Protein AF-A0A1D8RS08-F1 (afdb_monomer)

Nearest PDB structures (foldseek):
  7mwb-assembly2_C  TM=5.702E-01  e=9.094E-01  Homo sapiens
  3rjo-assembly1_A  TM=5.296E-01  e=1.070E+00  Homo sapiens
  7ryu-assembly1_L  TM=4.137E-01  e=1.842E+00  Macaca mulatta
  5g56-assembly1_A  TM=3.154E-01  e=1.404E+00  Acetivibrio thermocellus
  8d3a-assembly1_L  TM=3.416E-01  e=1.842E+00  Homo sapiens

Mean predicted aligned error: 8.47 Å

Radius of gyration: 20.29 Å; Cα contacts (8 Å, |Δi|>4): 216; chains: 1; bounding box: 72×43×37 Å

Foldseek 3Di:
DDDDDDDDDDPPDDDPPDQDPQKDWPAADCQFFVDWTHHDQKIWTAGAPVCQQFKKWKWFAQDDVDHTDADPVRDRTDIDGDRDDHPDTDDIDGDPGQWMFIDGPNHTRTIIGGD

Structure (mmCIF, N/CA/C/O backbone):
data_AF-A0A1D8RS08-F1
#
_entry.id   AF-A0A1D8RS08-F1
#
loop_
_atom_site.group_PDB
_atom_site.id
_atom_site.type_symbol
_atom_site.label_atom_id
_atom_site.label_alt_id
_atom_site.label_comp_id
_atom_site.label_asym_id
_atom_site.label_entity_id
_atom_site.label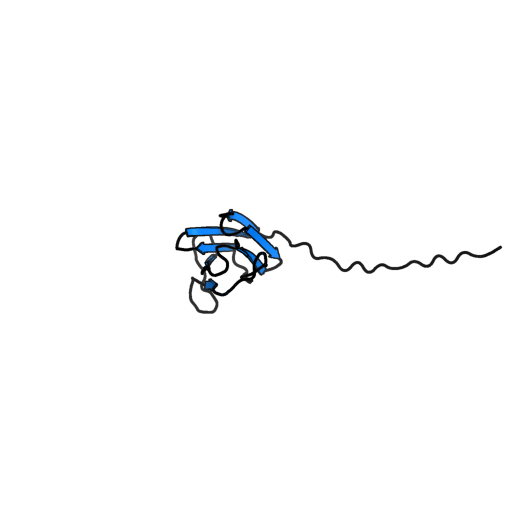_seq_id
_atom_site.pdbx_PDB_ins_code
_atom_site.Cartn_x
_atom_site.Cartn_y
_atom_site.Cartn_z
_atom_site.occupancy
_atom_site.B_iso_or_equiv
_atom_site.auth_seq_id
_atom_site.auth_comp_id
_atom_site.auth_asym_id
_atom_site.auth_atom_id
_atom_site.pdbx_PDB_model_num
ATOM 1 N N . MET A 1 1 ? 57.828 32.946 23.304 1.00 41.88 1 MET A N 1
ATOM 2 C CA . MET A 1 1 ? 57.372 31.770 22.524 1.00 41.88 1 MET A CA 1
ATOM 3 C C . MET A 1 1 ? 55.850 31.795 22.462 1.00 41.88 1 MET A C 1
ATOM 5 O O . MET A 1 1 ? 55.238 32.346 23.364 1.00 41.88 1 MET A O 1
ATOM 9 N N . LYS A 1 2 ? 55.290 31.354 21.333 1.00 39.56 2 LYS A N 1
ATOM 10 C CA . LYS A 1 2 ? 53.987 31.737 20.758 1.00 39.56 2 LYS A CA 1
ATOM 11 C C . LYS A 1 2 ? 52.776 31.180 21.528 1.00 39.56 2 LYS A C 1
ATOM 13 O O . LYS A 1 2 ? 52.777 30.010 21.890 1.00 39.56 2 LYS A O 1
ATOM 18 N N . ALA A 1 3 ? 51.744 32.009 21.708 1.00 48.22 3 ALA A N 1
ATOM 19 C CA . ALA A 1 3 ? 50.430 31.599 22.199 1.00 48.22 3 ALA A CA 1
ATOM 20 C C . ALA A 1 3 ? 49.667 30.854 21.090 1.00 48.22 3 ALA A C 1
ATOM 22 O O . ALA A 1 3 ? 49.563 31.347 19.966 1.00 48.22 3 ALA A O 1
ATOM 23 N N . LEU A 1 4 ? 49.174 29.656 21.400 1.00 49.66 4 LEU A N 1
ATOM 24 C CA . LEU A 1 4 ? 48.426 28.803 20.481 1.00 49.66 4 LEU A CA 1
ATOM 25 C C . LEU A 1 4 ? 46.928 29.106 20.629 1.00 49.66 4 LEU A C 1
ATOM 27 O O . LEU A 1 4 ? 46.339 28.835 21.672 1.00 49.66 4 LE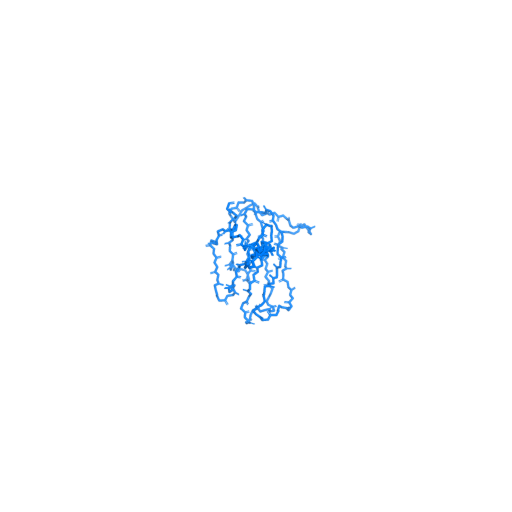U A O 1
ATOM 31 N N . ILE A 1 5 ? 46.324 29.694 19.597 1.00 56.88 5 ILE A N 1
ATOM 32 C CA . ILE A 1 5 ? 44.878 29.930 19.517 1.00 56.88 5 ILE A CA 1
ATOM 33 C C . ILE A 1 5 ? 44.223 28.635 19.025 1.00 56.88 5 ILE A C 1
ATOM 35 O O . ILE A 1 5 ? 44.505 28.183 17.915 1.00 56.88 5 ILE A O 1
ATOM 39 N N . LEU A 1 6 ? 43.363 28.033 19.849 1.00 47.06 6 LEU A N 1
ATOM 40 C CA . LEU A 1 6 ? 42.575 26.856 19.489 1.00 47.06 6 LEU A CA 1
ATOM 41 C C . LEU A 1 6 ? 41.272 27.315 18.815 1.00 47.06 6 LEU A C 1
ATOM 43 O O . LEU A 1 6 ? 40.366 27.821 19.473 1.00 47.06 6 LEU A O 1
ATOM 47 N N . LEU A 1 7 ? 41.192 27.164 17.494 1.00 46.88 7 LEU A N 1
ATOM 48 C CA . LEU A 1 7 ? 39.987 27.449 16.717 1.00 46.88 7 LEU A CA 1
ATOM 49 C C . LEU A 1 7 ? 39.039 26.240 16.813 1.00 46.88 7 LEU A C 1
ATOM 51 O O . LEU A 1 7 ? 39.297 25.193 16.221 1.00 46.88 7 LEU A O 1
ATOM 55 N N . MET A 1 8 ? 37.959 26.362 17.584 1.00 47.41 8 MET A N 1
ATOM 56 C CA . MET A 1 8 ? 36.915 25.337 17.673 1.00 47.41 8 MET A CA 1
ATOM 57 C C . MET A 1 8 ? 35.984 25.461 16.459 1.00 47.41 8 MET A C 1
ATOM 59 O O . MET A 1 8 ? 35.173 26.381 16.375 1.00 47.41 8 MET A O 1
ATOM 63 N N . ALA A 1 9 ? 36.112 24.548 15.497 1.00 52.91 9 ALA A N 1
ATOM 64 C CA . ALA A 1 9 ? 35.165 24.428 14.395 1.00 52.91 9 ALA A CA 1
ATOM 65 C C . ALA A 1 9 ? 33.887 23.733 14.895 1.00 52.91 9 ALA A C 1
ATOM 67 O O . ALA A 1 9 ? 33.910 22.554 15.247 1.00 52.91 9 ALA A O 1
ATOM 68 N N . ILE A 1 10 ? 32.770 24.461 14.932 1.00 56.28 10 ILE A N 1
ATOM 69 C CA . ILE A 1 10 ? 31.446 23.886 15.194 1.00 56.28 10 ILE A CA 1
ATOM 70 C C . ILE A 1 10 ? 30.977 23.227 13.896 1.00 56.28 10 ILE A C 1
ATOM 72 O O . ILE A 1 10 ? 30.543 23.900 12.962 1.00 56.28 10 ILE A O 1
ATOM 76 N N . VAL A 1 11 ? 31.088 21.902 13.821 1.00 53.56 11 VAL A N 1
ATOM 77 C CA . VAL A 1 11 ? 30.472 21.119 12.747 1.00 53.56 11 VAL A CA 1
ATOM 78 C C . VAL A 1 11 ? 28.974 21.059 13.031 1.00 53.56 11 VAL A C 1
ATOM 80 O O . VAL A 1 11 ? 28.538 20.370 13.952 1.00 53.56 11 VAL A O 1
ATOM 83 N N . MET A 1 12 ? 28.173 21.790 12.255 1.00 48.72 12 MET A N 1
ATOM 84 C CA . MET A 1 12 ? 26.725 21.588 12.237 1.00 48.72 12 MET A CA 1
ATOM 85 C C . MET A 1 12 ? 26.439 20.252 11.547 1.00 48.72 12 MET A C 1
ATOM 87 O O . MET A 1 12 ? 26.412 20.165 10.321 1.00 48.72 12 MET A O 1
ATOM 91 N N . VAL A 1 13 ? 26.257 19.192 12.333 1.00 54.19 13 VAL A N 1
ATOM 92 C CA . VAL A 1 13 ? 25.708 17.931 11.829 1.00 54.19 13 VAL A CA 1
ATOM 93 C C . VAL A 1 13 ? 24.198 18.121 11.731 1.00 54.19 13 VAL A C 1
ATOM 95 O O . VAL A 1 13 ? 23.509 18.165 12.749 1.00 54.19 13 VAL A O 1
ATOM 98 N N . ALA A 1 14 ? 23.677 18.281 10.515 1.00 48.81 14 ALA A N 1
ATOM 99 C CA . ALA A 1 14 ? 22.237 18.205 10.301 1.00 48.81 14 ALA A CA 1
ATOM 100 C C . ALA A 1 14 ? 21.755 16.808 10.735 1.00 48.81 14 ALA A C 1
ATOM 102 O O . ALA A 1 14 ? 22.393 15.816 10.362 1.00 48.81 14 ALA A O 1
ATOM 103 N N . PRO A 1 15 ? 20.665 16.688 11.513 1.00 50.09 15 PRO A N 1
ATOM 104 C CA . PRO A 1 15 ? 20.126 15.386 11.856 1.00 50.09 15 PRO A CA 1
ATOM 105 C C . PRO A 1 15 ? 19.632 14.717 10.571 1.00 50.09 15 PRO A C 1
ATOM 107 O O . PRO A 1 15 ? 18.616 15.106 9.991 1.00 50.09 15 PRO A O 1
ATOM 110 N N . VAL A 1 16 ? 20.364 13.698 10.120 1.00 49.84 16 VAL A N 1
ATOM 111 C CA . VAL A 1 16 ? 19.817 12.678 9.228 1.00 49.84 16 VAL A CA 1
ATOM 112 C C . VAL A 1 16 ? 18.709 12.013 10.033 1.00 49.84 16 VAL A C 1
ATOM 114 O O . VAL A 1 16 ? 18.985 11.236 10.945 1.00 49.84 16 VAL A O 1
ATOM 117 N N . HIS A 1 17 ? 17.459 12.386 9.763 1.00 50.06 17 HIS A N 1
ATOM 118 C CA . HIS A 1 17 ? 16.310 11.704 10.339 1.00 50.06 17 HIS A CA 1
ATOM 119 C C . HIS A 1 17 ? 16.357 10.273 9.803 1.00 50.06 17 HIS A C 1
ATOM 121 O O . HIS A 1 17 ? 16.070 10.021 8.635 1.00 50.06 17 HIS A O 1
ATOM 127 N N . ALA A 1 18 ? 16.841 9.342 10.623 1.00 50.44 18 ALA A N 1
ATOM 128 C CA . ALA A 1 18 ? 16.815 7.933 10.280 1.00 50.44 18 ALA A CA 1
ATOM 129 C C . ALA A 1 18 ? 15.348 7.527 10.107 1.00 50.44 18 ALA A C 1
ATOM 131 O O . ALA A 1 18 ? 14.532 7.829 10.980 1.00 50.44 18 ALA A O 1
ATOM 132 N N . ALA A 1 19 ? 15.021 6.864 8.993 1.00 58.09 19 ALA A N 1
ATOM 133 C CA . ALA A 1 19 ? 13.679 6.354 8.738 1.00 58.09 19 ALA A CA 1
ATOM 134 C C . ALA A 1 19 ? 13.201 5.558 9.961 1.00 58.09 19 ALA A C 1
ATOM 136 O O . ALA A 1 19 ? 13.768 4.515 10.305 1.00 58.09 19 ALA A O 1
ATOM 137 N N . GLN A 1 20 ? 12.198 6.078 10.667 1.00 60.97 20 GLN A N 1
ATOM 138 C CA . GLN A 1 20 ? 11.635 5.375 11.807 1.00 60.97 20 GLN A CA 1
ATOM 139 C C . GLN A 1 20 ? 10.749 4.260 11.280 1.00 60.97 20 GLN A C 1
ATOM 141 O O . GLN A 1 20 ? 9.729 4.509 10.644 1.00 60.97 20 GLN A O 1
ATOM 146 N N . ASN A 1 21 ? 11.097 3.015 11.595 1.00 74.81 21 ASN A N 1
ATOM 147 C CA . ASN A 1 21 ? 10.209 1.903 11.300 1.00 74.81 21 ASN A CA 1
ATOM 148 C C . ASN A 1 21 ? 9.001 1.930 12.257 1.00 74.81 21 ASN A C 1
ATOM 150 O O . ASN A 1 21 ? 8.999 1.252 13.286 1.00 74.81 21 ASN A O 1
ATOM 154 N N . ILE A 1 22 ? 8.003 2.753 11.935 1.00 88.12 22 ILE A N 1
ATOM 155 C CA . ILE A 1 22 ? 6.764 2.964 12.703 1.00 88.12 22 ILE A CA 1
ATOM 156 C C . ILE A 1 22 ? 5.702 1.885 12.444 1.00 88.12 22 ILE A C 1
ATOM 158 O O . ILE A 1 22 ? 4.620 1.932 13.026 1.00 88.12 22 ILE A O 1
ATOM 162 N N . PHE A 1 23 ? 5.999 0.915 11.577 1.00 91.75 23 PHE A N 1
ATOM 163 C CA . PHE A 1 23 ? 5.119 -0.205 11.273 1.00 91.75 23 PHE A CA 1
ATOM 164 C C . PHE A 1 23 ? 5.778 -1.537 11.646 1.00 91.75 23 PHE A C 1
ATOM 166 O O . PHE A 1 23 ? 6.990 -1.71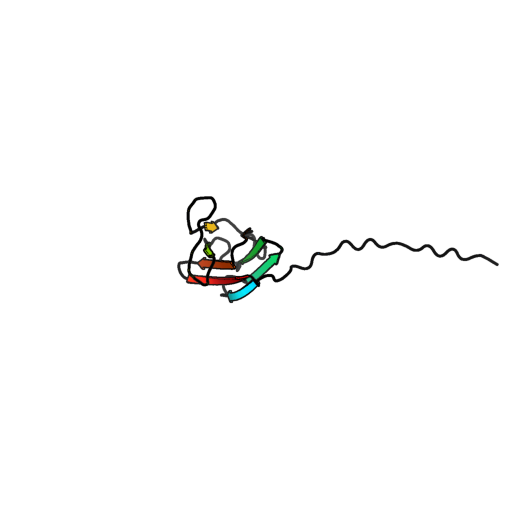7 11.582 1.00 91.75 23 PHE A O 1
ATOM 173 N N . ASN A 1 24 ? 4.962 -2.503 12.036 1.00 94.00 24 ASN A N 1
ATOM 174 C CA . ASN A 1 24 ? 5.292 -3.916 12.004 1.00 94.00 24 ASN A CA 1
ATOM 175 C C . ASN A 1 24 ? 4.858 -4.468 10.643 1.00 94.00 24 ASN A C 1
ATOM 177 O O . ASN A 1 24 ? 3.736 -4.217 10.197 1.00 94.00 24 ASN A O 1
ATOM 181 N N . VAL A 1 25 ? 5.736 -5.227 9.989 1.00 95.50 25 VAL A N 1
ATOM 182 C CA . VAL A 1 25 ? 5.407 -5.938 8.749 1.00 95.50 25 VAL A CA 1
ATOM 183 C C . VAL A 1 25 ? 4.779 -7.276 9.127 1.00 95.50 25 VAL A C 1
ATOM 185 O O . VAL A 1 25 ? 5.451 -8.140 9.685 1.00 95.50 25 VAL A O 1
ATOM 188 N N . LEU A 1 26 ? 3.487 -7.437 8.848 1.00 96.81 26 LEU A N 1
ATOM 189 C CA . LEU A 1 26 ? 2.734 -8.658 9.145 1.00 96.81 26 LEU A CA 1
ATOM 190 C C . LEU A 1 26 ? 2.772 -9.655 7.980 1.00 96.81 26 LEU A C 1
ATOM 192 O O . LEU A 1 26 ? 2.776 -10.864 8.194 1.00 96.81 26 LEU A O 1
ATOM 196 N N . VAL A 1 27 ? 2.784 -9.147 6.745 1.00 97.75 27 VAL A N 1
ATOM 197 C CA . VAL A 1 27 ? 2.888 -9.932 5.503 1.00 97.75 27 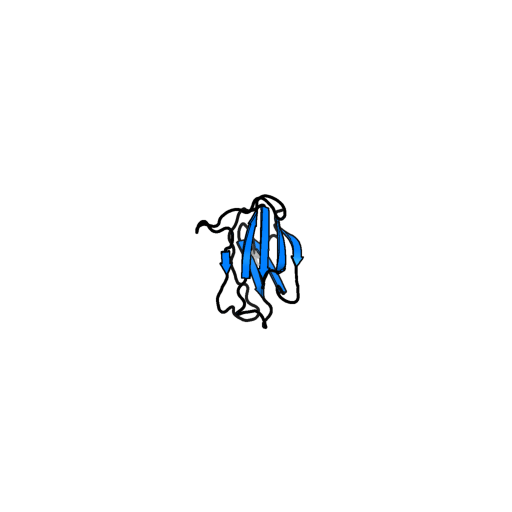VAL A CA 1
ATOM 198 C C . VAL A 1 27 ? 3.741 -9.152 4.516 1.00 97.75 27 VAL A C 1
ATOM 200 O O . VAL A 1 27 ? 3.530 -7.953 4.373 1.00 97.75 27 VAL A O 1
ATOM 203 N N . GLN A 1 28 ? 4.639 -9.824 3.798 1.00 97.69 28 GLN A N 1
ATOM 204 C CA . GLN A 1 28 ? 5.342 -9.257 2.649 1.00 97.69 28 GLN A CA 1
ATOM 205 C C . GLN A 1 28 ? 5.672 -10.358 1.635 1.00 97.69 28 GLN A C 1
ATOM 207 O O . GLN A 1 28 ? 6.405 -11.295 1.946 1.00 97.69 28 GLN A O 1
ATOM 212 N N . ASP A 1 29 ? 5.165 -10.231 0.411 1.00 97.69 29 ASP A N 1
ATOM 213 C CA . ASP A 1 29 ? 5.644 -11.005 -0.733 1.00 97.69 29 ASP A CA 1
ATOM 214 C C . ASP A 1 29 ? 6.897 -10.330 -1.297 1.00 97.69 29 ASP A C 1
ATOM 216 O O . ASP A 1 29 ? 6.824 -9.363 -2.061 1.00 97.69 29 ASP A O 1
ATOM 220 N N . THR A 1 30 ? 8.065 -10.848 -0.922 1.00 95.44 30 THR A N 1
ATOM 221 C CA . THR A 1 30 ? 9.365 -10.304 -1.333 1.00 95.44 30 THR A CA 1
ATOM 222 C C . THR A 1 30 ? 9.677 -10.524 -2.812 1.00 95.44 30 THR A C 1
ATOM 224 O O . THR A 1 30 ? 10.650 -9.960 -3.324 1.00 95.44 30 THR A O 1
ATOM 227 N N . ASN A 1 31 ? 8.865 -11.292 -3.549 1.00 95.88 31 ASN A N 1
ATOM 228 C CA . ASN A 1 31 ? 8.974 -11.348 -5.006 1.00 95.88 31 ASN A CA 1
ATOM 229 C C . ASN A 1 31 ? 8.426 -10.083 -5.662 1.00 95.88 31 ASN A C 1
ATOM 231 O O . ASN A 1 31 ? 8.933 -9.715 -6.719 1.00 95.88 31 ASN A O 1
ATOM 235 N N . LEU A 1 32 ? 7.472 -9.402 -5.017 1.00 95.44 32 LEU A N 1
ATOM 236 C CA . LEU A 1 32 ? 6.824 -8.197 -5.528 1.00 95.44 32 LEU A CA 1
ATOM 237 C C . LEU A 1 32 ? 7.264 -6.931 -4.788 1.00 95.44 32 LEU A C 1
ATOM 239 O O . LEU A 1 32 ? 7.671 -5.976 -5.442 1.00 95.44 32 LEU A O 1
ATOM 243 N N . VAL A 1 33 ? 7.212 -6.908 -3.453 1.00 95.44 33 VAL A N 1
ATOM 244 C CA . VAL A 1 33 ? 7.647 -5.766 -2.631 1.00 95.44 33 VAL A CA 1
ATOM 245 C C . VAL A 1 33 ? 9.050 -6.042 -2.109 1.00 95.44 33 VAL A C 1
ATOM 247 O O . VAL A 1 33 ? 9.241 -6.848 -1.198 1.00 95.44 33 VAL A O 1
ATOM 250 N N . LYS A 1 34 ? 10.046 -5.377 -2.691 1.00 95.44 34 LYS A N 1
ATOM 251 C CA . LYS A 1 34 ? 11.463 -5.572 -2.360 1.00 95.44 34 LYS A CA 1
ATOM 252 C C . LYS A 1 34 ? 11.880 -4.863 -1.089 1.00 95.44 34 LYS A C 1
ATOM 254 O O . LYS A 1 34 ? 12.734 -5.378 -0.378 1.00 95.44 34 LYS A O 1
ATOM 259 N N . ASP A 1 35 ? 11.283 -3.713 -0.816 1.00 94.12 35 ASP A N 1
ATOM 260 C CA . ASP A 1 35 ? 11.632 -2.924 0.354 1.00 94.12 35 ASP A CA 1
ATOM 261 C C . ASP A 1 35 ? 10.484 -1.989 0.746 1.00 94.12 35 ASP A C 1
ATOM 263 O O . ASP A 1 35 ? 9.624 -1.659 -0.082 1.00 94.12 35 ASP A O 1
ATOM 267 N N . ILE A 1 36 ? 10.475 -1.577 2.012 1.00 93.25 36 ILE A N 1
ATOM 268 C CA . ILE A 1 36 ? 9.465 -0.699 2.608 1.00 93.25 36 ILE A CA 1
ATOM 269 C C . ILE A 1 36 ? 10.189 0.365 3.420 1.00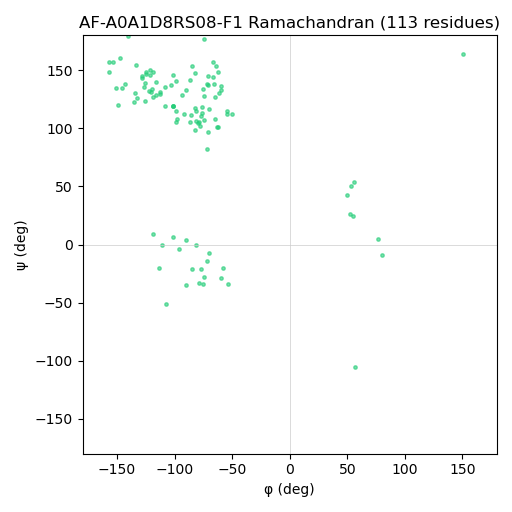 93.25 36 ILE A C 1
ATOM 271 O O . ILE A 1 36 ? 11.009 0.060 4.285 1.00 93.25 36 ILE A O 1
ATOM 275 N N . ARG A 1 37 ? 9.830 1.624 3.192 1.00 91.75 37 ARG A N 1
ATOM 276 C CA . ARG A 1 37 ? 10.278 2.739 4.019 1.00 91.75 37 ARG A CA 1
ATOM 277 C C . ARG A 1 37 ? 9.063 3.424 4.603 1.00 91.75 37 ARG A C 1
ATOM 279 O O . ARG A 1 37 ? 8.140 3.762 3.871 1.00 91.75 37 ARG A O 1
ATOM 286 N N . ALA A 1 38 ? 9.090 3.662 5.903 1.00 90.12 38 ALA A N 1
ATOM 287 C CA . ALA A 1 38 ? 8.099 4.481 6.570 1.00 90.12 38 ALA A CA 1
ATOM 288 C C . ALA A 1 38 ? 8.801 5.585 7.353 1.00 90.12 38 ALA A C 1
ATOM 290 O O . ALA A 1 38 ? 9.845 5.348 7.959 1.00 90.12 38 ALA A O 1
ATOM 291 N N . GLU A 1 39 ? 8.236 6.785 7.307 1.00 86.06 39 GLU A N 1
ATOM 292 C CA . GLU A 1 39 ? 8.633 7.896 8.167 1.00 86.06 39 GLU A CA 1
ATOM 293 C C . GLU A 1 39 ? 7.420 8.804 8.392 1.00 86.06 39 GLU A C 1
ATOM 295 O O . GLU A 1 39 ? 6.674 9.099 7.457 1.00 86.06 39 GLU A O 1
ATOM 300 N N . GLU A 1 40 ? 7.198 9.217 9.641 1.00 85.25 40 GLU A N 1
ATOM 301 C CA . GLU A 1 40 ? 6.056 10.050 10.046 1.00 85.25 40 GLU A CA 1
ATOM 302 C C . GLU A 1 40 ? 4.685 9.436 9.683 1.00 85.25 40 GLU A C 1
ATOM 304 O O . GLU A 1 40 ? 4.212 8.499 10.322 1.00 85.25 40 GLU A O 1
ATOM 309 N N . GLU A 1 41 ? 4.019 9.961 8.659 1.00 86.44 41 GLU A N 1
ATOM 310 C CA . GLU A 1 41 ? 2.750 9.447 8.132 1.00 86.44 41 GLU A CA 1
ATOM 311 C C . GLU A 1 41 ? 2.908 8.823 6.747 1.00 86.44 41 GLU A C 1
ATOM 313 O O . GLU A 1 41 ? 1.930 8.366 6.156 1.00 86.44 41 GLU A O 1
ATOM 318 N N . ASN A 1 42 ? 4.125 8.838 6.211 1.00 91.44 42 ASN A N 1
ATOM 319 C CA . ASN A 1 42 ? 4.418 8.434 4.855 1.00 91.44 42 ASN A CA 1
ATOM 320 C C . ASN A 1 42 ? 4.945 7.004 4.809 1.00 91.44 42 ASN A C 1
ATOM 322 O O . ASN A 1 42 ? 5.766 6.587 5.627 1.00 91.44 42 ASN A O 1
ATOM 326 N N . ILE A 1 43 ? 4.508 6.278 3.789 1.00 93.50 43 ILE A N 1
ATOM 327 C CA . ILE A 1 43 ? 4.986 4.948 3.440 1.00 93.50 43 ILE A CA 1
ATOM 328 C C . ILE A 1 43 ? 5.392 4.978 1.971 1.00 93.50 43 ILE A C 1
ATOM 330 O O . ILE A 1 43 ? 4.667 5.506 1.129 1.00 93.50 43 ILE A O 1
ATOM 334 N N . TRP A 1 44 ? 6.539 4.389 1.662 1.00 93.62 44 TRP A N 1
ATOM 335 C CA . TRP A 1 44 ? 6.990 4.106 0.308 1.00 93.62 44 TRP A CA 1
ATOM 336 C C . TRP A 1 44 ? 7.306 2.630 0.183 1.00 93.62 44 TRP A C 1
ATOM 338 O O . TRP A 1 44 ? 7.803 2.003 1.122 1.00 93.62 44 TRP A O 1
ATOM 348 N N . ILE A 1 45 ? 7.096 2.107 -1.018 1.00 94.25 45 ILE A N 1
ATOM 349 C CA . ILE A 1 45 ? 7.490 0.748 -1.370 1.00 94.25 45 ILE A CA 1
ATOM 350 C C . ILE A 1 45 ? 8.444 0.767 -2.559 1.00 94.25 45 ILE A C 1
ATOM 352 O O . ILE A 1 45 ? 8.374 1.641 -3.431 1.00 94.25 45 ILE A O 1
ATOM 356 N N . LYS A 1 46 ? 9.331 -0.225 -2.599 1.00 94.62 46 LYS A N 1
ATOM 357 C CA . LYS A 1 46 ? 10.062 -0.612 -3.806 1.00 94.62 46 LYS A CA 1
ATOM 358 C C . LYS A 1 46 ? 9.405 -1.848 -4.395 1.00 94.62 46 LYS A C 1
ATOM 360 O O . LYS A 1 46 ? 9.365 -2.892 -3.744 1.00 94.62 46 LYS A O 1
ATOM 365 N N . LEU A 1 47 ? 8.919 -1.743 -5.628 1.00 94.75 47 LEU A N 1
ATOM 366 C CA . LEU A 1 47 ? 8.446 -2.902 -6.377 1.00 94.75 47 LEU A CA 1
ATOM 367 C C . LEU A 1 47 ? 9.600 -3.599 -7.100 1.00 94.75 47 LEU A C 1
ATOM 369 O O . LEU A 1 47 ? 10.605 -2.985 -7.455 1.00 94.75 47 LEU A O 1
ATOM 373 N N . ALA A 1 48 ? 9.444 -4.895 -7.342 1.00 94.75 48 ALA A N 1
ATOM 374 C CA . ALA A 1 48 ? 10.343 -5.649 -8.197 1.00 94.75 48 ALA A CA 1
ATOM 375 C C . ALA A 1 48 ? 10.310 -5.116 -9.636 1.00 94.75 48 ALA A C 1
ATOM 377 O O . ALA A 1 48 ? 9.262 -4.702 -10.132 1.00 94.75 48 ALA A O 1
ATOM 378 N N . ALA A 1 49 ? 11.443 -5.204 -10.339 1.00 94.12 49 ALA A N 1
ATOM 379 C CA . ALA A 1 49 ? 11.586 -4.709 -11.710 1.00 94.12 49 ALA A CA 1
ATOM 380 C C . ALA A 1 49 ? 10.522 -5.263 -12.682 1.00 94.12 49 ALA A C 1
ATOM 382 O O . ALA A 1 49 ? 10.066 -4.558 -13.577 1.00 94.12 49 ALA A O 1
ATOM 383 N N . ALA A 1 50 ? 10.090 -6.512 -12.479 1.00 94.31 50 ALA A N 1
ATOM 384 C CA . ALA A 1 50 ? 9.066 -7.162 -13.297 1.00 94.31 50 ALA A CA 1
ATOM 385 C C . ALA A 1 50 ? 7.640 -6.621 -13.063 1.00 94.31 50 ALA A C 1
ATOM 387 O O . ALA A 1 50 ? 6.752 -6.897 -13.863 1.00 94.31 50 ALA A O 1
ATOM 388 N N . ASN A 1 51 ? 7.418 -5.864 -11.984 1.00 94.12 51 ASN A N 1
ATOM 389 C CA . ASN A 1 51 ? 6.100 -5.421 -11.520 1.00 94.12 51 ASN A CA 1
ATOM 390 C C . ASN A 1 51 ? 5.955 -3.891 -11.516 1.00 94.12 51 ASN A C 1
ATOM 392 O O . ASN A 1 51 ? 4.974 -3.361 -11.004 1.00 94.12 51 ASN A O 1
ATOM 396 N N . LEU A 1 52 ? 6.913 -3.152 -12.084 1.00 93.75 52 LEU A N 1
ATOM 397 C CA . LEU A 1 52 ? 6.925 -1.683 -12.027 1.00 93.75 52 LEU A CA 1
ATOM 398 C C . LEU A 1 52 ? 5.687 -1.033 -12.662 1.00 93.75 52 LEU A C 1
ATOM 400 O O . LEU A 1 52 ? 5.289 0.049 -12.231 1.00 93.75 52 LEU A O 1
ATOM 404 N N . ALA A 1 53 ? 5.080 -1.692 -13.651 1.00 93.50 53 ALA A N 1
ATOM 405 C CA . ALA A 1 53 ? 3.873 -1.239 -14.342 1.00 93.50 53 ALA A CA 1
ATOM 406 C C . ALA A 1 53 ? 2.571 -1.842 -13.783 1.00 93.50 53 ALA A C 1
ATOM 408 O O . ALA A 1 53 ? 1.493 -1.485 -14.258 1.00 93.50 53 ALA A O 1
ATOM 409 N N . ASP A 1 54 ? 2.653 -2.750 -12.806 1.00 94.12 54 ASP A N 1
ATOM 410 C CA . ASP A 1 54 ? 1.466 -3.403 -12.257 1.00 94.12 54 ASP A CA 1
ATOM 411 C C . ASP A 1 54 ? 0.637 -2.415 -11.421 1.00 94.12 54 ASP A C 1
ATOM 413 O O . ASP A 1 54 ? 1.161 -1.534 -10.731 1.00 94.12 54 ASP A O 1
ATOM 417 N N . GLU A 1 55 ? -0.684 -2.569 -11.467 1.00 95.75 55 GLU A N 1
ATOM 418 C CA . GLU A 1 55 ? -1.583 -1.857 -10.564 1.00 95.75 55 GLU A CA 1
ATOM 419 C C . GLU A 1 55 ? -1.533 -2.487 -9.172 1.00 95.75 55 GLU A C 1
ATOM 421 O O . GLU A 1 55 ? -1.637 -3.707 -9.021 1.00 95.75 55 GLU A O 1
ATOM 426 N N . ILE A 1 56 ? -1.429 -1.637 -8.153 1.00 96.62 56 ILE A N 1
ATOM 427 C CA . ILE A 1 56 ? -1.526 -2.041 -6.754 1.00 96.62 56 ILE A CA 1
ATOM 428 C C . ILE A 1 56 ? -2.752 -1.374 -6.140 1.00 96.62 56 ILE A C 1
ATOM 430 O O . ILE A 1 56 ? -2.920 -0.158 -6.240 1.00 96.62 56 ILE A O 1
ATOM 434 N N . ILE A 1 57 ? -3.600 -2.165 -5.489 1.00 97.81 57 ILE A N 1
ATOM 435 C CA . ILE A 1 57 ? -4.743 -1.669 -4.726 1.00 97.81 57 ILE A CA 1
ATOM 436 C C . ILE A 1 57 ? -4.324 -1.499 -3.276 1.00 97.81 57 ILE A C 1
ATOM 438 O O . ILE A 1 57 ? -3.799 -2.426 -2.664 1.00 97.81 57 ILE A O 1
ATOM 442 N N . ILE A 1 58 ? -4.582 -0.326 -2.716 1.00 97.75 58 ILE A N 1
ATOM 443 C CA . ILE A 1 58 ? -4.241 0.002 -1.339 1.00 97.75 58 ILE A CA 1
ATOM 444 C C . ILE A 1 58 ? -5.528 0.168 -0.537 1.00 97.75 58 ILE A C 1
ATOM 446 O O . ILE A 1 58 ? -6.425 0.922 -0.926 1.00 97.75 58 ILE A O 1
ATOM 450 N N . ARG A 1 59 ? -5.593 -0.516 0.605 1.00 98.31 59 ARG A N 1
ATOM 451 C CA . ARG A 1 59 ? -6.668 -0.393 1.594 1.00 98.31 59 ARG A CA 1
ATOM 452 C C . ARG A 1 59 ? -6.085 0.030 2.928 1.00 98.31 59 ARG A C 1
ATOM 454 O O . ARG A 1 59 ? -4.981 -0.369 3.293 1.00 98.31 59 ARG A O 1
ATOM 461 N N . ILE A 1 60 ? -6.845 0.830 3.661 1.00 97.75 60 ILE A N 1
ATOM 462 C CA . ILE A 1 60 ? -6.512 1.221 5.027 1.00 97.75 60 ILE A CA 1
ATOM 463 C C . ILE A 1 60 ? -7.649 0.874 5.961 1.00 97.75 60 ILE A C 1
ATOM 465 O O . ILE A 1 60 ? -8.820 0.965 5.589 1.00 97.75 60 ILE A O 1
ATOM 469 N N . SER A 1 61 ? -7.312 0.520 7.191 1.00 97.00 61 SER A N 1
ATOM 470 C CA . SER A 1 61 ? -8.317 0.154 8.176 1.00 97.00 61 SER A CA 1
ATOM 471 C C . SER A 1 61 ? -7.930 0.543 9.598 1.00 97.00 61 SER A C 1
ATOM 473 O O . SER A 1 61 ? -6.771 0.830 9.924 1.00 97.00 61 SER A O 1
ATOM 475 N N . SER A 1 62 ? -8.948 0.602 10.455 1.00 94.06 62 SER A N 1
ATOM 476 C CA . SER A 1 62 ? -8.772 0.837 11.893 1.00 94.06 62 SER A CA 1
ATOM 477 C C . SER A 1 62 ? -8.467 -0.452 12.663 1.00 94.06 62 SER A C 1
ATOM 479 O O . SER A 1 62 ? -7.917 -0.381 13.763 1.00 94.06 62 SER A O 1
ATOM 481 N N . LYS A 1 63 ? -8.811 -1.613 12.089 1.00 95.06 63 LYS A N 1
ATOM 482 C CA . LYS A 1 63 ? -8.649 -2.953 12.666 1.00 95.06 63 LYS A CA 1
ATOM 483 C C . LYS A 1 63 ? -8.039 -3.902 11.624 1.00 95.06 63 LYS A C 1
ATOM 485 O O . LYS A 1 63 ? -8.175 -3.670 10.426 1.00 95.06 63 LYS A O 1
ATOM 490 N N . ASP A 1 64 ? -7.354 -4.950 12.079 1.00 95.62 64 ASP A N 1
ATOM 491 C CA . ASP A 1 64 ? -6.740 -5.958 11.204 1.00 95.62 64 ASP A CA 1
ATOM 492 C C . ASP A 1 64 ? -7.792 -6.553 10.254 1.00 95.62 64 ASP A C 1
ATOM 494 O O . ASP A 1 64 ? -8.750 -7.182 10.716 1.00 95.62 64 ASP A O 1
ATOM 498 N N . LYS A 1 65 ? -7.624 -6.300 8.946 1.00 91.31 65 LYS A N 1
ATOM 499 C CA . LYS A 1 65 ? -8.486 -6.774 7.845 1.00 91.31 65 LYS A CA 1
ATOM 500 C C . LYS A 1 65 ? -9.981 -6.484 8.009 1.00 91.31 65 LYS A C 1
ATOM 502 O O . LYS A 1 65 ? -10.823 -7.212 7.486 1.00 91.31 65 LYS A O 1
ATOM 507 N N . ASP A 1 66 ? -10.326 -5.435 8.750 1.00 94.38 66 ASP A N 1
ATOM 508 C CA . ASP A 1 66 ? -11.705 -5.100 9.107 1.00 94.38 66 ASP A CA 1
ATOM 509 C C . ASP A 1 66 ? -11.838 -3.593 9.367 1.00 94.38 66 ASP A C 1
ATOM 511 O O . ASP A 1 66 ? -10.864 -2.929 9.709 1.00 94.38 66 ASP A O 1
ATOM 515 N N . LEU A 1 67 ? -13.041 -3.027 9.252 1.00 93.31 67 LEU A N 1
ATOM 516 C CA . LEU A 1 67 ? -13.283 -1.580 9.367 1.00 93.31 67 LEU A CA 1
ATOM 5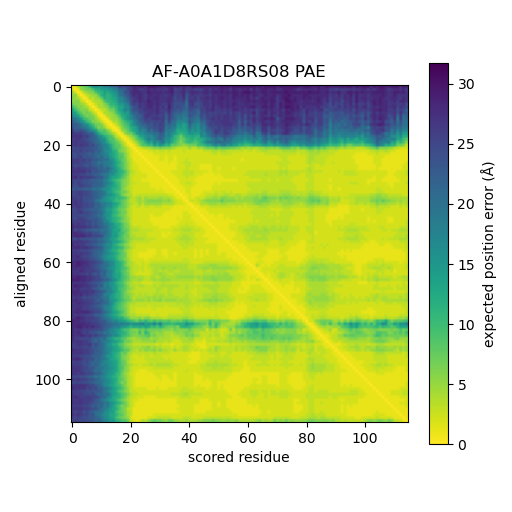17 C C . LEU A 1 67 ? -12.432 -0.765 8.377 1.00 93.31 67 LEU A C 1
ATOM 519 O O . LEU A 1 67 ? -11.694 0.154 8.758 1.00 93.31 67 LEU A O 1
ATOM 523 N N . TYR A 1 68 ? -12.534 -1.125 7.096 1.00 96.94 68 TYR A N 1
ATOM 524 C CA . TYR A 1 68 ? -11.904 -0.390 6.006 1.00 96.94 68 TYR A CA 1
ATOM 525 C C . TYR A 1 68 ? -12.404 1.054 5.948 1.00 96.94 68 TYR A C 1
ATOM 527 O O . TYR A 1 68 ? -13.598 1.329 6.081 1.00 96.94 68 TYR A O 1
ATOM 535 N N . ARG A 1 69 ? -11.468 1.983 5.753 1.00 96.38 69 ARG A N 1
ATOM 536 C CA . ARG A 1 69 ? -11.739 3.419 5.720 1.00 96.38 69 ARG A CA 1
ATOM 537 C C . ARG A 1 69 ? -11.734 3.916 4.277 1.00 96.38 69 ARG A C 1
ATOM 539 O O . ARG A 1 69 ? -10.841 3.536 3.521 1.00 96.38 69 ARG A O 1
ATOM 546 N N . PRO A 1 70 ? -12.687 4.782 3.897 1.00 96.19 70 PRO A N 1
ATOM 547 C CA . PRO A 1 70 ? -12.660 5.398 2.586 1.00 96.19 70 PRO A CA 1
ATOM 548 C C . PRO A 1 70 ? -11.462 6.345 2.469 1.00 96.19 70 PRO A C 1
ATOM 550 O O . PRO A 1 70 ? -11.091 7.044 3.417 1.00 96.19 70 PRO A O 1
ATOM 553 N N . TRP A 1 71 ? -10.887 6.386 1.278 1.00 95.06 71 TRP A N 1
ATOM 554 C CA . TRP A 1 71 ? -9.937 7.395 0.845 1.00 95.06 71 TRP A CA 1
ATOM 555 C C . TRP A 1 71 ? -10.644 8.724 0.551 1.00 95.06 71 TRP A C 1
ATOM 557 O O . TRP A 1 71 ? -11.870 8.832 0.587 1.00 95.06 71 TRP A O 1
ATOM 567 N N . PHE A 1 72 ? -9.868 9.754 0.208 1.00 91.62 72 PHE A N 1
ATOM 568 C CA . PHE A 1 72 ? -10.379 11.092 -0.126 1.00 91.62 72 PHE A CA 1
ATOM 569 C C . PHE A 1 72 ? -11.372 11.107 -1.304 1.00 91.62 72 PHE A C 1
ATOM 571 O O . PHE A 1 72 ? -12.133 12.058 -1.453 1.00 91.62 72 PHE A O 1
ATOM 578 N N . ASN A 1 73 ? -11.370 10.067 -2.143 1.00 92.38 73 ASN A N 1
ATOM 579 C CA . ASN A 1 73 ? -12.295 9.893 -3.263 1.00 92.38 73 ASN A CA 1
ATOM 580 C C . ASN A 1 73 ? -13.583 9.131 -2.881 1.00 92.38 73 ASN A C 1
ATOM 582 O O . ASN A 1 73 ? -14.381 8.818 -3.760 1.00 92.38 73 ASN A O 1
ATOM 586 N N . GLY A 1 74 ? -13.767 8.782 -1.604 1.00 95.50 74 GLY A N 1
ATOM 587 C CA . GLY A 1 74 ? -14.907 8.008 -1.105 1.00 95.50 74 GLY A CA 1
ATOM 588 C C . GLY A 1 74 ? -14.817 6.492 -1.329 1.00 95.50 74 GLY A C 1
ATOM 589 O O . GLY A 1 74 ? -15.620 5.756 -0.762 1.00 95.50 74 GLY A O 1
ATOM 590 N N . SER A 1 75 ? -13.842 6.006 -2.104 1.00 96.81 75 SER A N 1
ATOM 591 C CA . SER A 1 75 ? -13.596 4.575 -2.317 1.00 96.81 75 SER A CA 1
ATOM 592 C C . SER A 1 75 ? -12.771 3.990 -1.175 1.00 96.81 75 SER A C 1
ATOM 594 O O . SER A 1 75 ? -11.887 4.652 -0.643 1.00 96.81 75 SER A O 1
ATOM 596 N N . VAL A 1 76 ? -12.998 2.725 -0.835 1.00 97.19 76 VAL A N 1
ATOM 597 C CA . VAL A 1 76 ? -12.113 1.954 0.061 1.00 97.19 76 VAL A CA 1
ATOM 598 C C . VAL A 1 76 ? -10.841 1.469 -0.640 1.00 97.19 76 VAL A C 1
ATOM 600 O O . VAL A 1 76 ? -9.824 1.239 0.011 1.00 97.19 76 VAL A O 1
ATOM 603 N N . ASP A 1 77 ? -10.875 1.397 -1.970 1.00 97.50 77 ASP A N 1
ATOM 604 C CA . ASP A 1 77 ? -9.751 0.987 -2.804 1.00 97.50 77 ASP A CA 1
ATOM 605 C C . ASP A 1 77 ? -9.087 2.223 -3.414 1.00 97.50 77 ASP A C 1
ATOM 607 O O . ASP A 1 77 ? -9.717 2.971 -4.174 1.00 97.50 77 ASP A O 1
ATOM 611 N N . LEU A 1 78 ? -7.806 2.424 -3.097 1.00 96.69 78 LEU A N 1
ATOM 612 C CA . LEU A 1 78 ? -6.941 3.377 -3.784 1.00 96.69 78 LEU A CA 1
ATOM 613 C C . LEU A 1 78 ? -6.103 2.621 -4.809 1.00 96.69 78 LEU A C 1
ATOM 615 O O . LEU A 1 78 ? -5.267 1.793 -4.457 1.00 96.69 78 LEU A O 1
ATOM 619 N N . GLN A 1 79 ? -6.329 2.920 -6.083 1.00 95.56 79 GLN A N 1
ATOM 620 C CA . GLN A 1 79 ? -5.541 2.378 -7.184 1.00 95.56 79 GLN A CA 1
ATOM 621 C C . GLN A 1 79 ? -4.249 3.176 -7.328 1.00 95.56 79 GLN A C 1
ATOM 623 O O . GLN A 1 79 ? -4.285 4.352 -7.697 1.00 95.56 79 GLN A O 1
ATOM 628 N N . SER A 1 80 ? -3.114 2.528 -7.086 1.00 91.69 80 SER A N 1
ATOM 629 C CA . SER A 1 80 ? -1.812 3.073 -7.442 1.00 91.69 80 SER A CA 1
ATOM 630 C C . SER A 1 80 ? -1.341 2.484 -8.766 1.00 91.69 80 SER A C 1
ATOM 632 O O . SER A 1 80 ? -0.973 1.307 -8.862 1.00 91.69 80 SER A O 1
ATOM 634 N N . LYS A 1 81 ? -1.372 3.326 -9.800 1.00 82.94 81 LYS A N 1
ATOM 635 C CA . LYS A 1 81 ? -1.011 2.993 -11.179 1.00 82.94 81 LYS A CA 1
ATOM 636 C C . LYS A 1 81 ? -0.008 4.001 -11.722 1.00 82.94 81 LYS A C 1
ATOM 638 O O . LYS A 1 81 ? -0.096 5.192 -11.433 1.00 82.94 81 LYS A O 1
ATOM 643 N N . GLY A 1 82 ? 0.915 3.530 -12.547 1.00 75.88 82 GLY A N 1
ATOM 644 C CA . GLY A 1 82 ? 1.903 4.380 -13.199 1.00 75.88 82 GLY A CA 1
ATOM 645 C C . GLY A 1 82 ? 3.198 3.635 -13.465 1.00 75.88 82 GLY A C 1
ATOM 646 O O . GLY A 1 82 ? 3.445 2.569 -12.906 1.00 75.88 82 GLY A O 1
ATOM 647 N N . PHE A 1 83 ? 4.028 4.204 -14.333 1.00 76.25 83 PHE A N 1
ATOM 648 C CA . PHE A 1 83 ? 5.361 3.674 -14.566 1.00 76.25 83 PHE A CA 1
ATOM 649 C C . PHE A 1 83 ? 6.276 4.080 -13.412 1.00 76.25 83 PHE A C 1
ATOM 651 O O . PHE A 1 83 ? 6.606 5.256 -13.246 1.00 76.25 83 PHE A O 1
ATOM 658 N N . ARG A 1 84 ? 6.673 3.098 -12.606 1.00 89.88 84 ARG A N 1
ATOM 659 C CA . ARG A 1 84 ? 7.679 3.271 -11.557 1.00 89.88 84 ARG A CA 1
ATOM 660 C C . ARG A 1 84 ? 9.064 3.063 -12.163 1.00 89.88 84 ARG A C 1
ATOM 662 O O . ARG A 1 84 ? 9.251 2.192 -13.008 1.00 89.88 84 ARG A O 1
ATOM 669 N N . GLY A 1 85 ? 10.044 3.850 -11.734 1.00 86.44 85 GLY A N 1
ATOM 670 C CA . GLY A 1 85 ? 11.442 3.587 -12.075 1.00 86.44 85 GLY A CA 1
ATOM 671 C C . GLY A 1 85 ? 11.943 2.298 -11.419 1.00 86.44 85 GLY A C 1
ATOM 672 O O . GLY A 1 85 ? 11.404 1.841 -10.414 1.00 86.44 85 GLY A O 1
ATOM 673 N N . ASN A 1 86 ? 12.984 1.697 -11.983 1.00 87.00 86 ASN A N 1
ATOM 674 C CA . ASN A 1 86 ? 13.585 0.514 -11.379 1.00 87.00 86 ASN A CA 1
ATOM 675 C C . ASN A 1 86 ? 14.350 0.883 -10.098 1.00 87.00 86 ASN A C 1
ATOM 677 O O . ASN A 1 86 ? 15.061 1.884 -10.084 1.00 87.00 86 ASN A O 1
ATOM 681 N N . ASP A 1 87 ? 14.206 0.066 -9.053 1.00 86.69 87 ASP A N 1
ATOM 682 C CA . ASP A 1 87 ? 14.846 0.243 -7.740 1.00 86.69 87 ASP A CA 1
ATOM 683 C C . ASP A 1 87 ? 14.587 1.611 -7.063 1.00 86.69 87 ASP A C 1
ATOM 685 O O . ASP A 1 87 ? 15.347 2.064 -6.202 1.00 86.69 87 ASP A O 1
ATOM 689 N N . ILE A 1 88 ? 13.479 2.278 -7.410 1.00 90.56 88 ILE A N 1
ATOM 690 C CA . ILE A 1 88 ? 13.077 3.534 -6.766 1.00 90.56 88 ILE A CA 1
ATOM 691 C C . ILE A 1 88 ? 11.976 3.309 -5.736 1.00 90.56 88 ILE A C 1
ATOM 693 O O . ILE A 1 88 ? 11.071 2.495 -5.914 1.00 90.56 88 ILE A O 1
ATOM 697 N N . TRP A 1 89 ? 12.023 4.109 -4.675 1.00 91.75 89 TRP A N 1
ATOM 698 C CA . TRP A 1 89 ? 10.894 4.289 -3.774 1.00 91.75 89 TRP A CA 1
ATOM 699 C C . TRP A 1 89 ? 9.739 4.953 -4.523 1.00 91.75 89 TRP A C 1
ATOM 701 O O . TRP A 1 89 ? 9.909 6.011 -5.129 1.00 91.75 89 TRP A O 1
ATOM 711 N N . SER A 1 90 ? 8.566 4.338 -4.471 1.00 89.94 90 SER A N 1
ATOM 712 C CA . SER A 1 90 ? 7.376 4.773 -5.201 1.00 89.94 90 SER A CA 1
ATOM 713 C C . SER A 1 90 ? 6.120 4.618 -4.345 1.00 89.94 90 SER A C 1
ATOM 715 O O . SER A 1 90 ? 6.208 4.222 -3.181 1.00 89.94 90 SER A O 1
ATOM 717 N N . ASP A 1 91 ? 4.970 4.998 -4.911 1.00 87.69 91 ASP A N 1
ATOM 718 C CA . ASP A 1 91 ? 3.657 4.889 -4.268 1.00 87.69 91 ASP A CA 1
ATOM 719 C C . ASP A 1 91 ? 3.618 5.546 -2.878 1.00 87.69 91 ASP A C 1
ATOM 721 O O . ASP A 1 91 ? 3.194 4.921 -1.906 1.00 87.69 91 ASP A O 1
ATOM 725 N N . ARG A 1 92 ? 4.084 6.807 -2.775 1.00 92.31 92 ARG A N 1
ATOM 726 C CA . ARG A 1 92 ? 4.035 7.553 -1.508 1.00 92.31 92 ARG A CA 1
ATOM 727 C C . ARG A 1 92 ? 2.601 7.564 -0.992 1.00 92.31 92 ARG A C 1
ATOM 729 O O . ARG A 1 92 ? 1.738 8.239 -1.556 1.00 92.31 92 ARG A O 1
ATOM 736 N N . LEU A 1 93 ? 2.386 6.874 0.115 1.00 93.38 93 LEU A N 1
ATOM 737 C CA . LEU A 1 93 ? 1.111 6.800 0.795 1.00 93.38 93 LEU A CA 1
ATOM 738 C C . LEU A 1 93 ? 1.200 7.591 2.089 1.00 93.38 93 LEU A C 1
ATOM 740 O O . LEU A 1 93 ? 1.994 7.246 2.956 1.00 93.38 93 LEU A O 1
ATOM 744 N N . GLN A 1 94 ? 0.373 8.623 2.230 1.00 93.44 94 GLN A N 1
ATOM 745 C CA . GLN A 1 94 ? 0.249 9.359 3.481 1.00 93.44 94 GLN A CA 1
ATOM 746 C C . GLN A 1 94 ? -1.017 8.910 4.211 1.00 93.44 94 GLN A C 1
ATOM 748 O O . GLN A 1 94 ? -2.118 9.018 3.667 1.00 93.44 94 GLN A O 1
ATOM 753 N N . THR A 1 95 ? -0.878 8.371 5.422 1.00 92.25 95 THR A N 1
ATOM 754 C CA . THR A 1 95 ? -2.017 7.879 6.203 1.00 92.25 95 THR A CA 1
ATOM 755 C C . THR A 1 95 ? -1.723 7.841 7.699 1.00 92.25 95 THR A C 1
ATOM 757 O O . THR A 1 95 ? -0.607 7.556 8.127 1.00 92.25 95 THR A O 1
ATOM 760 N N . GLN A 1 96 ? -2.771 8.049 8.496 1.00 91.94 96 GLN A N 1
ATOM 761 C CA . GLN A 1 96 ? -2.787 7.845 9.949 1.00 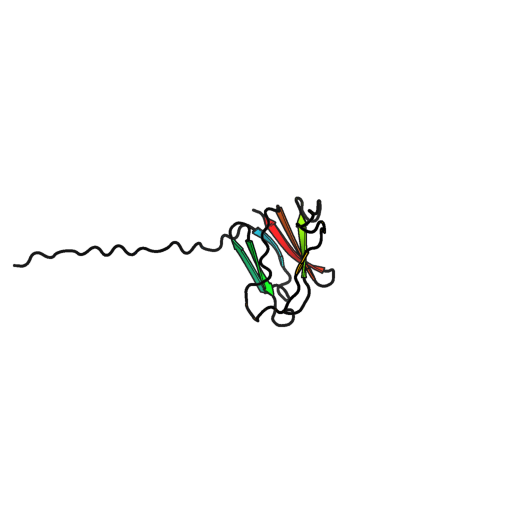91.94 96 GLN A CA 1
ATOM 762 C C . GLN A 1 96 ? -3.478 6.531 10.350 1.00 91.94 96 GLN A C 1
ATOM 764 O O . GLN A 1 96 ? -3.723 6.288 11.526 1.00 91.94 96 GLN A O 1
ATOM 769 N N . ALA A 1 97 ? -3.848 5.680 9.388 1.00 94.12 97 ALA A N 1
ATOM 770 C CA . ALA A 1 97 ? -4.510 4.415 9.690 1.00 94.12 97 ALA A CA 1
ATOM 771 C C . ALA A 1 97 ? -3.611 3.467 10.500 1.00 94.12 97 ALA A C 1
ATOM 773 O O . ALA A 1 97 ? -2.378 3.533 10.414 1.00 94.12 97 ALA A O 1
ATOM 774 N N . ASN A 1 98 ? -4.254 2.580 11.263 1.00 95.69 98 ASN A N 1
ATOM 775 C CA . ASN A 1 98 ? -3.580 1.566 12.071 1.00 95.69 98 ASN A CA 1
ATOM 776 C C . ASN A 1 98 ? -3.060 0.424 11.205 1.00 95.69 98 ASN A C 1
ATOM 778 O O . ASN A 1 98 ? -2.014 -0.133 11.507 1.00 95.69 98 ASN A O 1
ATOM 782 N N . PHE A 1 99 ? -3.773 0.090 10.131 1.00 97.50 99 PHE A N 1
ATOM 783 C CA . PHE A 1 99 ? -3.379 -0.965 9.212 1.00 97.50 99 PHE A CA 1
ATOM 784 C C . PHE A 1 99 ? -3.379 -0.454 7.778 1.00 97.50 99 PHE A C 1
ATOM 786 O O . PHE A 1 99 ? -4.223 0.365 7.390 1.00 97.50 99 PHE A O 1
ATOM 793 N N . VAL A 1 100 ? -2.411 -0.941 7.006 1.00 97.38 100 VAL A N 1
ATOM 794 C CA . VAL A 1 100 ? -2.261 -0.643 5.581 1.00 97.38 100 VAL A CA 1
ATOM 795 C C . VAL A 1 100 ? -2.025 -1.945 4.837 1.00 97.38 100 VAL A C 1
ATOM 797 O O . VAL A 1 100 ? -1.105 -2.699 5.156 1.00 97.38 100 VAL A O 1
ATOM 800 N N . GLU A 1 101 ? -2.844 -2.194 3.828 1.00 98.25 101 GLU A N 1
ATOM 801 C CA . GLU A 1 101 ? -2.795 -3.393 3.006 1.00 98.25 101 GLU A CA 1
ATOM 802 C C . GLU A 1 101 ? -2.548 -3.017 1.549 1.00 98.25 101 GLU A C 1
ATOM 804 O O . GLU A 1 101 ? -3.227 -2.145 1.005 1.00 98.25 101 GLU A O 1
ATOM 809 N N . TYR A 1 102 ? -1.622 -3.720 0.904 1.00 97.62 102 TYR A N 1
ATOM 810 C CA . TYR A 1 102 ? -1.404 -3.639 -0.533 1.00 97.62 102 TYR A CA 1
ATOM 811 C C . TYR A 1 102 ? -1.796 -4.967 -1.162 1.00 97.62 102 TYR A C 1
ATOM 813 O O . TYR A 1 102 ? -1.369 -6.043 -0.730 1.00 97.62 102 TYR A O 1
ATOM 821 N N . TRP A 1 103 ? -2.594 -4.871 -2.213 1.00 97.94 103 TRP A N 1
ATOM 822 C CA . TRP A 1 103 ? -3.181 -5.985 -2.923 1.00 97.94 103 TRP A CA 1
ATOM 823 C C . TRP A 1 103 ? -2.765 -5.931 -4.387 1.00 97.94 103 TRP A C 1
ATOM 825 O O . TRP A 1 103 ? -2.882 -4.899 -5.047 1.00 97.94 103 TRP A O 1
ATOM 835 N N . HIS A 1 104 ? -2.321 -7.064 -4.914 1.00 97.06 104 HIS A N 1
ATOM 836 C CA . HIS A 1 104 ? -1.975 -7.220 -6.319 1.00 97.06 104 HIS A CA 1
ATOM 837 C C . HIS A 1 104 ? -2.747 -8.4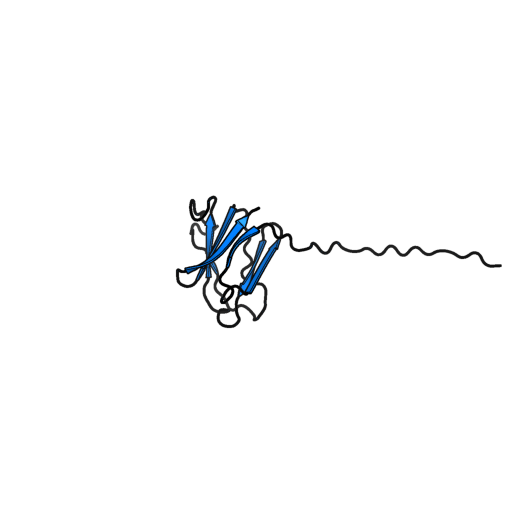03 -6.896 1.00 97.06 104 HIS A C 1
ATOM 839 O O . HIS A 1 104 ? -2.670 -9.516 -6.371 1.00 97.06 104 HIS A O 1
ATOM 845 N N . LYS A 1 105 ? -3.524 -8.165 -7.962 1.00 96.00 105 LYS A N 1
ATOM 846 C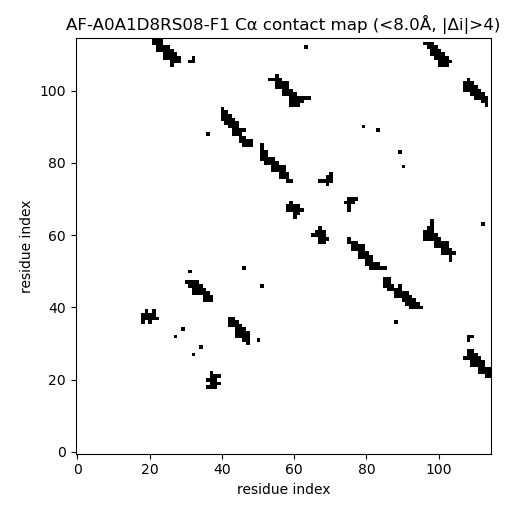 CA . LYS A 1 105 ? -4.342 -9.195 -8.638 1.00 96.00 105 LYS A CA 1
ATOM 847 C C . LYS A 1 105 ? -5.199 -10.010 -7.648 1.00 96.00 105 LYS A C 1
ATOM 849 O O . LYS A 1 105 ? -5.264 -11.234 -7.718 1.00 96.00 105 LYS A O 1
ATOM 854 N N . GLY A 1 106 ? -5.815 -9.317 -6.683 1.00 96.44 106 GLY A N 1
ATOM 855 C CA . GLY A 1 106 ? -6.675 -9.910 -5.650 1.00 96.44 106 GLY A CA 1
ATOM 856 C C . GLY A 1 106 ? -5.945 -10.627 -4.507 1.00 96.44 106 GLY A C 1
ATOM 857 O O . GLY A 1 106 ? -6.602 -11.204 -3.645 1.00 96.44 106 GLY A O 1
ATOM 858 N N . ARG A 1 107 ? -4.607 -10.597 -4.464 1.00 97.69 107 ARG A N 1
ATOM 859 C CA . ARG A 1 107 ? -3.798 -11.215 -3.402 1.00 97.69 107 ARG A CA 1
ATOM 860 C C . ARG A 1 107 ? -3.172 -10.156 -2.505 1.00 97.69 107 ARG A C 1
ATOM 862 O O . ARG A 1 107 ? -2.625 -9.180 -3.011 1.00 97.69 107 ARG A O 1
ATOM 869 N N . LEU A 1 108 ? -3.220 -10.370 -1.193 1.00 97.75 108 LEU A N 1
ATOM 870 C CA . LEU A 1 108 ? -2.536 -9.531 -0.212 1.00 97.75 108 LEU A CA 1
ATOM 871 C C . LEU A 1 108 ? -1.024 -9.756 -0.330 1.00 97.75 108 LEU A C 1
ATOM 873 O O . LEU A 1 108 ? -0.551 -10.869 -0.105 1.00 97.75 108 LEU A O 1
ATOM 877 N N . VAL A 1 109 ? -0.283 -8.711 -0.693 1.00 97.94 109 VAL A N 1
ATOM 878 C CA . VAL A 1 109 ? 1.173 -8.772 -0.929 1.00 97.94 109 VAL A CA 1
ATOM 879 C C . VAL A 1 109 ? 1.978 -7.980 0.091 1.00 97.94 109 VAL A C 1
ATOM 881 O O . VAL A 1 109 ? 3.157 -8.258 0.278 1.00 97.94 109 VAL A O 1
ATOM 884 N N . LEU A 1 110 ? 1.355 -7.027 0.781 1.00 97.81 110 LEU A N 1
ATOM 885 C CA . LEU A 1 110 ? 1.952 -6.332 1.914 1.00 97.81 110 LEU A CA 1
ATOM 886 C C . LEU A 1 110 ? 0.868 -6.017 2.937 1.00 97.81 110 LEU A C 1
ATOM 888 O O . LEU A 1 110 ? -0.198 -5.525 2.573 1.00 97.81 110 LEU A O 1
ATOM 892 N N . HIS A 1 111 ? 1.152 -6.275 4.208 1.00 98.06 111 HIS A N 1
ATOM 893 C CA . HIS A 1 111 ? 0.290 -5.886 5.313 1.00 98.06 111 HIS A CA 1
ATOM 894 C C . HIS A 1 111 ? 1.127 -5.283 6.434 1.00 98.06 111 HIS A C 1
ATOM 896 O O . HIS A 1 111 ? 2.047 -5.923 6.948 1.00 98.06 111 HIS A O 1
ATOM 902 N N . LEU A 1 112 ? 0.802 -4.047 6.792 1.00 96.81 112 LEU A N 1
ATOM 903 C CA . LEU A 1 112 ? 1.491 -3.256 7.799 1.00 96.81 112 LEU A CA 1
ATOM 904 C C . LEU A 1 112 ? 0.548 -2.962 8.962 1.00 96.81 112 LEU A C 1
ATOM 906 O O . LEU A 1 112 ? -0.606 -2.605 8.736 1.00 96.81 112 LEU A O 1
ATOM 910 N N . GLN A 1 113 ? 1.068 -3.036 10.184 1.00 96.38 113 GLN A N 1
ATOM 911 C CA . GLN A 1 113 ? 0.393 -2.598 11.405 1.00 96.38 113 GLN A CA 1
ATOM 912 C C . GLN A 1 113 ? 1.202 -1.491 12.066 1.00 96.38 113 GLN A C 1
ATOM 914 O O . GLN A 1 113 ? 2.391 -1.662 12.313 1.00 96.38 113 GLN A O 1
ATOM 919 N N . ARG A 1 114 ? 0.582 -0.357 12.367 1.00 93.62 114 ARG A N 1
ATOM 920 C CA . ARG A 1 114 ? 1.229 0.747 13.073 1.00 93.62 114 ARG A CA 1
ATOM 921 C C . ARG A 1 114 ? 1.591 0.316 14.495 1.00 93.62 114 ARG A C 1
ATOM 923 O O . ARG A 1 114 ? 0.809 -0.384 15.139 1.00 93.62 114 ARG A O 1
ATOM 930 N N . LYS A 1 115 ? 2.788 0.701 14.934 1.00 90.88 115 LYS A N 1
ATOM 931 C CA . LYS A 1 115 ? 3.272 0.487 16.302 1.00 90.88 115 LYS A CA 1
ATOM 932 C C . LYS A 1 115 ? 2.555 1.372 17.313 1.00 90.88 115 LYS A C 1
ATOM 934 O O . LYS A 1 115 ? 2.135 2.484 16.924 1.00 90.88 115 LYS A O 1
#

Secondary structure (DSSP, 8-state):
----------------------EEEEEE-TTTEEEEEEETTEEEEEEPGGGTT--EEEEEEEETTEEEEP-TTS-S-EEE-S-PPTT--EEEEE---SEEEEEETTEEEEEEEE-

Sequence (115 aa):
MKALILLMAIVMVAPVHAAQNIFNVLVQDTNLVKDIRAEEENIWIKLAAANLADEIIIRISSKDKDLYRPWFNGSVDLQSKGFRGNDIWSDRLQTQANFVEYWHKGRLVLHLQRK

pLDDT: mean 86.08, std 16.96, range [39.56, 98.31]

Solvent-accessible surface area (backbone atoms only — not comparable to full-atom values): 6923 Å² total; per-residue (Å²): 135,85,85,84,84,85,80,82,79,82,78,83,75,75,82,77,78,69,72,47,76,54,54,44,80,78,42,71,40,63,80,48,46,66,44,80,48,35,42,100,47,38,35,29,35,20,50,26,74,94,48,32,68,50,62,36,38,36,38,37,14,74,39,89,99,38,67,70,42,60,47,99,86,67,40,50,68,44,79,48,72,53,84,51,65,75,85,37,78,37,78,79,40,77,54,90,56,42,23,43,37,35,29,46,94,89,37,84,36,33,30,35,35,52,112